Protein AF-A0A1H7W7A7-F1 (afdb_monomer_lite)

Radius of gyration: 23.24 Å; chains: 1; bounding box: 53×82×71 Å

Foldseek 3Di:
DDDDDDDDPDPPPPPPPPDFDFDDPLVAAKWAFDWPQCVVFGIWHDDRQFIDTRQWHRWGWGFPDDDDQKTKIATDPPGRHWGPDVVTQAFGMWIWGQDPLSFKIKIFTPSDPVCVVVVNGPTIGITGDPPRDPDDPPPPPPPDDDDDD

Sequence (149 aa):
MLTGMHPLIALALFSAAPTAPTAPAWLAGDWEPYSNAFIGLRMLTVGKDTLSWKGCANAHFDVVTSTGNIVVLRLAKDAMCTLSDAPPTRMDTVRLTLRENRCDLGVEIFASPAAMAKNAPSATGLYGRAKCPSGPVDQAAASFSTTPR

Structure (mmCIF, N/CA/C/O backbone):
data_AF-A0A1H7W7A7-F1
#
_entry.id   AF-A0A1H7W7A7-F1
#
loop_
_atom_site.group_PDB
_atom_site.id
_atom_site.type_symbol
_atom_site.label_atom_id
_atom_site.label_alt_id
_atom_site.label_comp_id
_atom_site.label_asym_id
_atom_site.label_entity_id
_atom_site.label_seq_id
_atom_site.pdbx_PDB_ins_code
_atom_site.Cartn_x
_atom_site.Cartn_y
_atom_site.Cartn_z
_atom_site.occupancy
_atom_site.B_iso_or_equiv
_atom_site.auth_seq_id
_atom_site.auth_comp_id
_atom_site.auth_asym_id
_atom_site.auth_atom_id
_atom_site.pdbx_PDB_model_num
ATOM 1 N N . MET A 1 1 ? 35.064 -42.672 49.184 1.00 43.25 1 MET A N 1
ATOM 2 C CA . MET A 1 1 ? 34.622 -42.167 47.868 1.00 43.25 1 MET A CA 1
ATOM 3 C C . MET A 1 1 ? 33.103 -42.087 47.909 1.00 43.25 1 MET A C 1
ATOM 5 O O . MET A 1 1 ? 32.466 -43.127 47.858 1.00 43.25 1 MET A O 1
ATOM 9 N N . LEU A 1 2 ? 32.535 -40.896 48.120 1.00 39.41 2 LEU A N 1
ATOM 10 C CA . LEU A 1 2 ? 31.093 -40.652 48.009 1.00 39.41 2 LEU A CA 1
ATOM 11 C C . LEU A 1 2 ? 30.889 -39.571 46.945 1.00 39.41 2 LEU A C 1
ATOM 13 O O . LEU A 1 2 ? 31.189 -38.401 47.161 1.00 39.41 2 LEU A O 1
ATOM 17 N N . THR A 1 3 ? 30.438 -40.001 45.777 1.00 50.03 3 THR A N 1
ATOM 18 C CA . THR A 1 3 ? 29.916 -39.179 44.687 1.00 50.03 3 THR A CA 1
ATOM 19 C C . THR A 1 3 ? 28.435 -38.913 44.962 1.00 50.03 3 THR A C 1
ATOM 21 O O . THR A 1 3 ? 27.686 -39.854 45.205 1.00 50.03 3 THR A O 1
ATOM 24 N N . GLY A 1 4 ? 27.994 -37.651 44.930 1.00 43.91 4 GLY A N 1
ATOM 25 C CA . GLY A 1 4 ? 26.603 -37.314 45.253 1.00 43.91 4 GLY A CA 1
ATOM 26 C C . GLY A 1 4 ? 26.155 -35.931 44.784 1.00 43.91 4 GLY A C 1
ATOM 27 O O . GLY A 1 4 ? 26.015 -35.030 45.594 1.00 43.91 4 GLY A O 1
ATOM 28 N N . MET A 1 5 ? 25.936 -35.817 43.470 1.00 49.31 5 MET A N 1
ATOM 29 C CA . MET A 1 5 ? 24.931 -34.985 42.778 1.00 49.31 5 MET A CA 1
ATOM 30 C C . MET A 1 5 ? 24.795 -33.495 43.151 1.00 49.31 5 MET A C 1
ATOM 32 O O . MET A 1 5 ? 24.030 -33.106 44.027 1.00 49.31 5 MET A O 1
ATOM 36 N N . HIS A 1 6 ? 25.424 -32.648 42.331 1.00 47.66 6 HIS A N 1
ATOM 37 C CA . HIS A 1 6 ? 25.046 -31.244 42.169 1.00 47.66 6 HIS A CA 1
ATOM 38 C C . HIS A 1 6 ? 23.727 -31.158 41.376 1.00 47.66 6 HIS A C 1
ATOM 40 O O . HIS A 1 6 ? 23.667 -31.709 40.272 1.00 47.66 6 HIS A O 1
ATOM 46 N N . PRO A 1 7 ? 22.681 -30.474 41.869 1.00 55.72 7 PRO A N 1
ATOM 47 C CA . PRO A 1 7 ? 21.489 -30.217 41.077 1.00 55.72 7 PRO A CA 1
ATOM 48 C C . PRO A 1 7 ? 21.806 -29.103 40.074 1.00 55.72 7 PRO A C 1
ATOM 50 O O . PRO A 1 7 ? 21.926 -27.932 40.432 1.00 55.72 7 PRO A O 1
ATOM 53 N N . LEU A 1 8 ? 21.972 -29.467 38.804 1.00 57.62 8 LEU A N 1
ATOM 54 C CA . LEU A 1 8 ? 22.010 -28.495 37.717 1.00 57.62 8 LEU A CA 1
ATOM 55 C C . LEU A 1 8 ? 20.598 -27.929 37.537 1.00 57.62 8 LEU A C 1
ATOM 57 O O . LEU A 1 8 ? 19.716 -28.581 36.983 1.00 57.62 8 LEU A O 1
ATOM 61 N N . ILE A 1 9 ? 20.387 -26.712 38.032 1.00 61.50 9 ILE A N 1
ATOM 62 C CA . ILE A 1 9 ? 19.206 -25.906 37.728 1.00 61.50 9 ILE A CA 1
ATOM 63 C C . ILE A 1 9 ? 19.312 -25.516 36.251 1.00 61.50 9 ILE A C 1
ATOM 65 O O . ILE A 1 9 ? 20.096 -24.647 35.874 1.00 61.50 9 ILE A O 1
ATOM 69 N N . ALA A 1 10 ? 18.543 -26.193 35.402 1.00 60.34 10 ALA A N 1
ATOM 70 C CA . ALA A 1 10 ? 18.377 -25.812 34.011 1.00 60.34 10 ALA A CA 1
ATOM 71 C C . ALA A 1 10 ? 17.543 -24.522 33.949 1.00 60.34 10 ALA A C 1
ATOM 73 O O . ALA A 1 10 ? 16.330 -24.544 34.160 1.00 60.34 10 ALA A O 1
ATOM 74 N N . LEU A 1 11 ? 18.192 -23.387 33.669 1.00 56.31 11 LEU A N 1
ATOM 75 C CA . LEU A 1 11 ? 17.499 -22.178 33.228 1.00 56.31 11 LEU A CA 1
ATOM 76 C C . LEU A 1 11 ? 16.851 -22.475 31.869 1.00 56.31 11 LEU A C 1
ATOM 78 O O . LEU A 1 11 ? 17.517 -22.469 30.834 1.00 56.31 11 LEU A O 1
ATOM 82 N N . ALA A 1 12 ? 15.544 -22.726 31.871 1.00 60.34 12 ALA A N 1
ATOM 83 C CA . ALA A 1 12 ? 14.734 -22.668 30.666 1.00 60.34 12 ALA A CA 1
ATOM 84 C C . ALA A 1 12 ? 14.670 -21.202 30.212 1.00 60.34 12 ALA A C 1
ATOM 86 O O . ALA A 1 12 ? 13.861 -20.412 30.698 1.00 60.34 12 ALA A O 1
ATOM 87 N N . LEU A 1 13 ? 15.570 -20.824 29.304 1.00 57.09 13 LEU A N 1
ATOM 88 C CA . LEU A 1 13 ? 15.451 -19.594 28.535 1.00 57.09 13 LEU A CA 1
ATOM 89 C C . LEU A 1 13 ? 14.188 -19.733 27.681 1.00 57.09 13 LEU A C 1
ATOM 91 O O . LEU A 1 13 ? 14.204 -20.380 26.636 1.00 57.09 13 LEU A O 1
ATOM 95 N N . PHE A 1 14 ? 13.080 -19.153 28.140 1.00 51.25 14 PHE A N 1
ATOM 96 C CA . PHE A 1 14 ? 11.929 -18.891 27.288 1.00 51.25 14 PHE A CA 1
ATOM 97 C C . PHE A 1 14 ? 12.379 -17.893 26.222 1.00 51.25 14 PHE A C 1
ATOM 99 O O . PHE A 1 14 ? 12.314 -16.678 26.405 1.00 51.25 14 PHE A O 1
ATOM 106 N N . SER A 1 15 ? 12.894 -18.420 25.114 1.00 47.41 15 SER A N 1
ATOM 107 C CA . SER A 1 15 ? 13.074 -17.686 23.874 1.00 47.41 15 SER A CA 1
ATOM 108 C C . SER A 1 15 ? 11.686 -17.276 23.395 1.00 47.41 15 SER A C 1
ATOM 110 O O . SER A 1 15 ? 11.034 -18.008 22.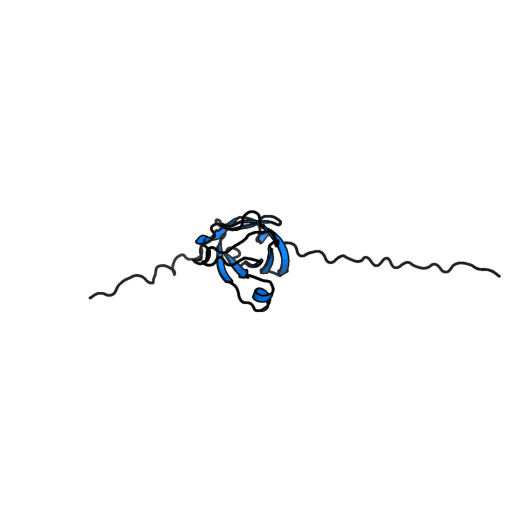653 1.00 47.41 15 SER A O 1
ATOM 112 N N . ALA A 1 16 ? 11.199 -16.127 23.868 1.00 52.8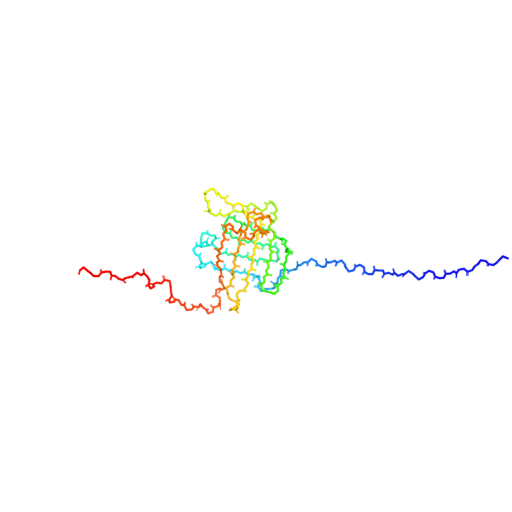1 16 ALA A N 1
ATOM 113 C CA . ALA A 1 16 ? 10.082 -15.441 23.248 1.00 52.81 16 ALA A CA 1
ATOM 114 C C . ALA A 1 16 ? 10.513 -15.149 21.807 1.00 52.81 16 ALA A C 1
ATOM 116 O O . ALA A 1 16 ? 11.291 -14.229 21.554 1.00 52.81 16 ALA A O 1
ATOM 117 N N . ALA A 1 17 ? 10.099 -16.016 20.881 1.00 54.56 17 ALA A N 1
ATOM 118 C CA . ALA A 1 17 ? 10.305 -15.794 19.464 1.00 54.56 17 ALA A CA 1
ATOM 119 C C . ALA A 1 17 ? 9.753 -14.398 19.138 1.00 54.56 17 ALA A C 1
ATOM 121 O O . ALA A 1 17 ? 8.647 -14.083 19.587 1.00 54.56 17 ALA A O 1
ATOM 122 N N . PRO A 1 18 ? 10.504 -13.545 18.420 1.00 58.47 18 PRO A N 1
ATOM 123 C CA . PRO A 1 18 ? 10.013 -12.227 18.057 1.00 58.47 18 PRO A CA 1
ATOM 124 C C . PRO A 1 18 ? 8.713 -12.402 17.273 1.00 58.47 18 PRO A C 1
ATOM 126 O O . PRO A 1 18 ? 8.700 -12.982 16.187 1.00 58.47 18 PRO A O 1
ATOM 129 N N . THR A 1 19 ? 7.603 -11.960 17.863 1.00 63.12 19 THR A N 1
ATOM 130 C CA . THR A 1 19 ? 6.285 -12.023 17.241 1.00 63.12 19 THR A CA 1
ATOM 131 C C . THR A 1 19 ? 6.340 -11.189 15.969 1.00 63.12 19 THR A C 1
ATOM 133 O O . THR A 1 19 ? 6.658 -9.999 16.026 1.00 63.12 19 THR A O 1
ATOM 136 N N . ALA A 1 20 ? 6.077 -11.809 14.817 1.00 72.44 20 ALA A N 1
ATOM 137 C CA . ALA A 1 20 ? 6.053 -11.091 13.550 1.00 72.44 20 ALA A CA 1
ATOM 138 C C . ALA A 1 20 ? 5.065 -9.909 13.640 1.00 72.44 20 ALA A C 1
ATOM 140 O O . ALA A 1 20 ? 3.985 -10.061 14.230 1.00 72.44 20 ALA A O 1
ATOM 141 N N . PRO A 1 21 ? 5.406 -8.732 13.082 1.00 83.44 21 PRO A N 1
ATOM 142 C CA . PRO A 1 21 ? 4.487 -7.604 13.049 1.00 83.44 21 PRO A CA 1
ATOM 143 C C . PRO A 1 21 ? 3.160 -8.034 12.419 1.00 83.44 21 PRO A C 1
ATOM 145 O O . PRO A 1 21 ? 3.137 -8.744 11.419 1.00 83.44 21 PRO A O 1
ATOM 148 N N . THR A 1 22 ? 2.044 -7.622 13.011 1.00 87.69 22 THR A N 1
ATOM 149 C CA . THR A 1 22 ? 0.707 -7.913 12.477 1.00 87.69 22 THR A CA 1
ATOM 150 C C . THR A 1 22 ? 0.096 -6.640 11.905 1.00 87.69 22 THR A C 1
ATOM 152 O O . THR A 1 22 ? 0.322 -5.539 12.422 1.00 87.69 22 THR A O 1
ATOM 155 N N . ALA A 1 23 ? -0.679 -6.782 10.829 1.00 89.88 23 ALA A N 1
ATOM 156 C CA . ALA A 1 23 ? -1.400 -5.665 10.241 1.00 89.88 23 ALA A CA 1
ATOM 157 C C . ALA A 1 23 ? -2.445 -5.158 11.252 1.00 89.88 23 ALA A C 1
ATOM 159 O O . ALA A 1 23 ? -3.188 -5.957 11.829 1.00 89.88 23 ALA A O 1
ATOM 160 N N . PRO A 1 24 ? -2.511 -3.846 11.512 1.00 92.31 24 PRO A N 1
ATOM 161 C CA . PRO A 1 24 ? -3.461 -3.300 12.462 1.00 92.31 24 PRO A CA 1
ATOM 162 C C . PRO A 1 24 ? -4.883 -3.374 11.899 1.00 92.31 24 PRO A C 1
ATOM 164 O O . PRO A 1 24 ? -5.109 -3.193 10.704 1.00 92.31 24 PRO A O 1
ATOM 167 N N . ALA A 1 25 ? -5.867 -3.563 12.781 1.00 91.88 25 ALA A N 1
ATOM 168 C CA . ALA A 1 25 ? -7.268 -3.740 12.390 1.00 91.88 25 ALA A CA 1
ATOM 169 C C . ALA A 1 25 ? -7.842 -2.564 11.579 1.00 91.88 25 ALA A C 1
ATOM 171 O O . ALA A 1 25 ? -8.751 -2.754 10.776 1.00 91.88 25 ALA A O 1
ATOM 172 N N . TRP A 1 26 ? -7.301 -1.351 11.757 1.00 92.62 26 TRP A N 1
ATOM 173 C CA . TRP A 1 26 ? -7.744 -0.176 11.006 1.00 92.62 26 TRP A CA 1
ATOM 174 C C . TRP A 1 26 ? -7.445 -0.267 9.511 1.00 92.62 26 TRP A C 1
ATOM 176 O O . TRP A 1 26 ? -8.061 0.473 8.749 1.00 92.62 26 TRP A O 1
ATOM 186 N N . LEU A 1 27 ? -6.517 -1.127 9.083 1.00 94.44 27 LEU A N 1
ATOM 187 C CA . LEU A 1 27 ? -6.139 -1.249 7.680 1.00 94.44 27 LEU A CA 1
ATOM 188 C C . LEU A 1 27 ? -7.137 -2.093 6.875 1.00 94.44 27 LEU A C 1
ATOM 190 O O . LEU A 1 27 ? -7.319 -1.849 5.685 1.00 94.44 27 LEU A O 1
ATOM 194 N N . ALA A 1 28 ? -7.801 -3.053 7.519 1.00 94.00 28 ALA A N 1
ATOM 195 C CA . ALA A 1 28 ? -8.684 -3.993 6.844 1.00 94.00 28 ALA A CA 1
ATOM 196 C C . ALA A 1 28 ? -9.918 -3.313 6.221 1.00 94.00 28 ALA A C 1
ATOM 198 O O . ALA A 1 28 ? -10.487 -2.362 6.782 1.00 94.00 28 ALA A O 1
ATOM 199 N N . GLY A 1 29 ? -10.355 -3.871 5.091 1.00 93.75 29 GLY A N 1
ATOM 200 C CA . GLY A 1 29 ? -11.543 -3.466 4.347 1.00 93.75 29 GLY A CA 1
ATOM 201 C C . GLY A 1 29 ? -11.238 -2.740 3.040 1.00 93.75 29 GLY A C 1
ATOM 202 O O . GLY A 1 29 ? -10.118 -2.783 2.525 1.00 93.75 29 GLY A O 1
ATOM 203 N N . ASP A 1 30 ? -12.274 -2.091 2.518 1.00 95.06 30 ASP A N 1
ATOM 204 C CA . ASP A 1 30 ? -12.244 -1.384 1.243 1.00 95.06 30 ASP A CA 1
ATOM 205 C C . ASP A 1 30 ? -11.898 0.096 1.417 1.00 95.06 30 ASP A C 1
ATOM 207 O O . ASP A 1 30 ? -12.381 0.780 2.329 1.00 95.06 30 ASP A O 1
ATOM 211 N N . TRP A 1 31 ? -11.079 0.579 0.492 1.00 94.81 31 TRP A N 1
ATOM 212 C CA . TRP A 1 31 ? -10.596 1.944 0.403 1.00 94.81 31 TRP A CA 1
ATOM 213 C C . TRP A 1 31 ? -10.810 2.455 -1.025 1.00 94.81 31 TRP A C 1
ATOM 215 O O . TRP A 1 31 ? -10.359 1.845 -1.998 1.00 94.81 31 TRP A O 1
ATOM 225 N N . GLU A 1 32 ? -11.497 3.584 -1.166 1.00 94.06 32 GLU A N 1
ATOM 226 C CA . GLU A 1 32 ? -11.859 4.182 -2.451 1.00 94.06 32 GLU A CA 1
ATOM 227 C C . GLU A 1 32 ? -10.824 5.227 -2.888 1.00 94.06 32 GLU A C 1
ATOM 229 O O . GLU A 1 32 ? -10.465 6.098 -2.093 1.00 94.06 32 GLU A O 1
ATOM 234 N N . PRO A 1 33 ? -10.316 5.181 -4.131 1.00 92.38 33 PRO A N 1
ATOM 235 C CA . PRO A 1 33 ? -9.341 6.158 -4.591 1.00 92.38 33 PRO A CA 1
ATOM 236 C C . PRO A 1 33 ? -10.025 7.497 -4.871 1.00 92.38 33 PRO A C 1
ATOM 238 O O . PRO A 1 33 ? -11.002 7.556 -5.615 1.00 92.38 33 PRO A O 1
ATOM 241 N N . TYR A 1 34 ? -9.455 8.588 -4.366 1.00 86.62 34 TYR A N 1
ATOM 242 C CA . TYR A 1 34 ? -9.897 9.947 -4.720 1.00 86.62 34 TYR A CA 1
ATOM 243 C C . TYR A 1 34 ? -8.741 10.872 -5.133 1.00 86.62 34 TYR A C 1
ATOM 245 O O . TYR A 1 34 ? -8.943 12.050 -5.412 1.00 86.62 34 TYR A O 1
ATOM 253 N N . SER A 1 35 ? -7.519 10.338 -5.218 1.00 83.12 35 SER A N 1
ATOM 254 C CA . SER A 1 35 ? -6.368 11.038 -5.799 1.00 83.12 35 SER A CA 1
ATOM 255 C C . SER A 1 35 ? -6.108 10.587 -7.237 1.00 83.12 35 SER A C 1
ATOM 257 O O . SER A 1 35 ? -6.174 9.393 -7.537 1.00 83.12 35 SER A O 1
ATOM 259 N N . ASN A 1 36 ? -5.730 11.522 -8.115 1.00 80.31 36 ASN A N 1
ATOM 260 C CA . ASN A 1 36 ? -5.486 11.245 -9.538 1.00 80.31 36 ASN A CA 1
ATOM 261 C C . ASN A 1 36 ? -4.485 10.105 -9.786 1.00 80.31 36 ASN A C 1
ATOM 263 O O . ASN A 1 36 ? -4.666 9.335 -10.725 1.00 80.31 36 ASN A O 1
ATOM 267 N N . ALA A 1 37 ? -3.475 9.955 -8.922 1.00 81.06 37 ALA A N 1
ATOM 268 C CA . ALA A 1 37 ? -2.468 8.901 -9.038 1.00 81.06 37 ALA A CA 1
ATOM 269 C C . ALA A 1 37 ? -3.060 7.482 -8.956 1.00 81.06 37 ALA A C 1
ATOM 271 O O . ALA A 1 37 ? -2.519 6.561 -9.565 1.00 81.06 37 ALA A O 1
ATOM 272 N N . PHE A 1 38 ? -4.171 7.297 -8.232 1.00 87.00 38 PHE A N 1
ATOM 273 C CA . PHE A 1 38 ? -4.735 5.975 -7.939 1.00 87.00 38 PHE A CA 1
ATOM 274 C C . PHE A 1 38 ? -6.152 5.744 -8.461 1.00 87.00 38 PHE A C 1
ATOM 276 O O . PHE A 1 38 ? -6.627 4.614 -8.397 1.00 87.00 38 PHE A O 1
ATOM 283 N N . ILE A 1 39 ? -6.803 6.735 -9.085 1.00 83.12 39 ILE A N 1
ATOM 284 C CA . ILE A 1 39 ? -8.086 6.514 -9.786 1.00 83.12 39 ILE A CA 1
ATOM 285 C C . ILE A 1 39 ? -7.966 5.352 -10.790 1.00 83.12 39 ILE A C 1
ATOM 287 O O . ILE A 1 39 ? -8.864 4.513 -10.894 1.00 83.12 39 ILE A O 1
ATOM 291 N N . GLY A 1 40 ? -6.827 5.259 -11.488 1.00 83.94 40 GLY A N 1
ATOM 292 C CA . GLY A 1 40 ? -6.532 4.173 -12.424 1.00 83.94 40 GLY A CA 1
ATOM 293 C C . GLY A 1 40 ? -6.404 2.793 -11.767 1.00 83.94 40 GLY A C 1
ATOM 294 O O . GLY A 1 40 ? -6.779 1.803 -12.396 1.00 83.94 40 GLY A O 1
ATOM 295 N N . LEU A 1 41 ? -5.953 2.730 -10.508 1.00 86.12 41 LEU A N 1
ATOM 296 C CA . LEU A 1 41 ? -5.810 1.489 -9.738 1.00 86.12 41 LEU A CA 1
ATOM 297 C C . LEU A 1 41 ? -7.139 0.988 -9.158 1.00 86.12 41 LEU A C 1
ATOM 299 O O . LEU A 1 41 ? -7.213 -0.167 -8.756 1.00 86.12 41 LEU A O 1
ATOM 303 N N . ARG A 1 42 ? -8.215 1.787 -9.205 1.00 91.44 42 ARG A N 1
ATOM 304 C CA . ARG A 1 42 ? -9.529 1.436 -8.631 1.00 91.44 42 ARG A CA 1
ATOM 305 C C . ARG A 1 42 ? -9.427 1.150 -7.127 1.00 91.44 42 ARG A C 1
ATOM 307 O O . ARG A 1 42 ? -8.454 1.525 -6.495 1.00 91.44 42 ARG A O 1
ATOM 314 N N . MET A 1 43 ? -10.486 0.587 -6.552 1.00 94.50 43 MET A N 1
ATOM 315 C CA . MET A 1 43 ? -10.595 0.292 -5.124 1.00 94.50 43 MET A CA 1
ATOM 316 C C . MET A 1 43 ? -9.429 -0.571 -4.629 1.00 94.50 43 MET A C 1
ATOM 318 O O . MET A 1 43 ? -9.059 -1.546 -5.286 1.00 94.50 43 MET A O 1
ATOM 322 N N . LEU A 1 44 ? -8.891 -0.208 -3.465 1.00 95.50 44 LEU A N 1
ATOM 323 C CA . LEU A 1 44 ? -7.959 -1.024 -2.700 1.00 95.50 44 LEU A CA 1
ATOM 324 C C . LEU A 1 44 ? -8.757 -1.820 -1.663 1.00 95.50 44 LEU A C 1
ATOM 326 O O . LEU A 1 44 ? -9.386 -1.232 -0.789 1.00 95.50 44 LEU A O 1
ATOM 330 N N . THR A 1 45 ? -8.679 -3.144 -1.720 1.00 96.62 45 THR A N 1
ATOM 331 C CA . THR A 1 45 ? -9.248 -4.043 -0.708 1.00 96.62 45 THR A CA 1
ATOM 332 C C . THR A 1 45 ? -8.116 -4.703 0.061 1.00 96.62 45 THR A C 1
ATOM 334 O O . THR A 1 45 ? -7.245 -5.327 -0.547 1.00 96.62 45 THR A O 1
ATOM 337 N N . VAL A 1 46 ? -8.125 -4.594 1.391 1.00 96.31 46 VAL A N 1
ATOM 338 C CA . VAL A 1 46 ? -7.131 -5.233 2.265 1.00 96.31 46 VAL A CA 1
ATOM 339 C C . VAL A 1 46 ? -7.799 -6.282 3.149 1.00 96.31 46 VAL A C 1
ATOM 341 O O . VAL A 1 46 ? -8.656 -5.969 3.978 1.00 96.31 46 VAL A O 1
ATOM 344 N N . GLY A 1 47 ? -7.391 -7.535 2.960 1.00 94.06 47 GLY A N 1
ATOM 345 C CA . GLY A 1 47 ? -7.743 -8.675 3.796 1.00 94.06 47 GLY A CA 1
ATOM 346 C C . GLY A 1 47 ? -6.791 -8.848 4.982 1.00 94.06 47 GLY A C 1
ATOM 347 O O . GLY A 1 47 ? -6.105 -7.921 5.407 1.00 94.06 47 GLY A O 1
ATOM 348 N N . LYS A 1 48 ? -6.747 -10.065 5.534 1.00 91.31 48 LYS A N 1
ATOM 349 C CA . LYS A 1 48 ? -5.873 -10.403 6.670 1.00 91.31 48 LYS A CA 1
ATOM 350 C C . LYS A 1 48 ? -4.384 -10.342 6.298 1.00 91.31 48 LYS A C 1
ATOM 352 O O . LYS A 1 48 ? -3.579 -9.844 7.077 1.00 91.31 48 LYS A O 1
ATOM 357 N N . ASP A 1 49 ? -4.050 -10.870 5.129 1.00 93.25 49 ASP A N 1
ATOM 358 C CA . ASP A 1 49 ? -2.692 -11.077 4.612 1.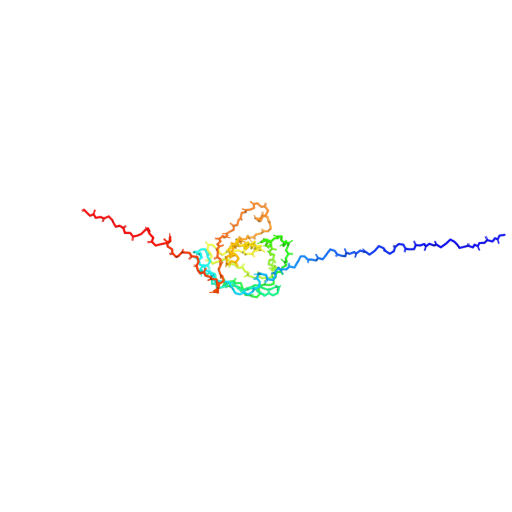00 93.25 49 ASP A CA 1
ATOM 359 C C . ASP A 1 49 ? -2.616 -10.882 3.087 1.00 93.25 49 ASP A C 1
ATOM 361 O O . ASP A 1 49 ? -1.616 -11.210 2.455 1.00 93.25 49 ASP A O 1
ATOM 365 N N . THR A 1 50 ? -3.693 -10.381 2.487 1.00 96.31 50 THR A N 1
ATOM 366 C CA . THR A 1 50 ? -3.846 -10.199 1.043 1.00 96.31 50 THR A CA 1
ATOM 367 C C . THR A 1 50 ? -4.329 -8.794 0.734 1.00 96.31 50 THR A C 1
ATOM 369 O O . THR A 1 50 ? -5.114 -8.215 1.489 1.00 96.31 50 THR A O 1
ATOM 372 N N . LEU A 1 51 ? -3.883 -8.237 -0.387 1.00 95.88 51 LEU A N 1
ATOM 373 C CA . LEU A 1 51 ? -4.404 -6.982 -0.913 1.00 95.88 51 LEU A CA 1
ATOM 374 C C . LEU A 1 51 ? -4.792 -7.117 -2.381 1.00 95.88 51 LEU A C 1
ATOM 376 O O . LEU A 1 51 ? -4.207 -7.908 -3.122 1.00 95.88 51 LEU A O 1
ATOM 380 N N . SER A 1 52 ? -5.776 -6.327 -2.796 1.00 95.19 52 SER A N 1
ATOM 381 C CA . SER A 1 52 ? -6.229 -6.271 -4.182 1.00 95.19 52 SER A CA 1
ATOM 382 C C . SER A 1 52 ? -6.468 -4.840 -4.649 1.00 95.19 52 SER A C 1
ATOM 384 O O . SER A 1 52 ? -7.066 -4.046 -3.929 1.00 95.19 52 SER A O 1
ATOM 386 N N . TRP A 1 53 ? -6.055 -4.547 -5.880 1.00 92.31 53 TRP A N 1
ATOM 387 C CA . TRP A 1 53 ? -6.465 -3.400 -6.695 1.00 92.31 53 TRP A CA 1
ATOM 388 C C . TRP A 1 53 ? -6.340 -3.760 -8.185 1.00 92.31 53 TRP A C 1
ATOM 390 O O . TRP A 1 53 ? -5.882 -4.843 -8.559 1.00 92.31 53 TRP A O 1
ATOM 400 N N . LYS A 1 54 ? -6.720 -2.866 -9.096 1.00 89.56 54 LYS A N 1
ATOM 401 C CA . LYS A 1 54 ? -6.543 -3.103 -10.535 1.00 89.56 54 LYS A CA 1
ATOM 402 C C . LYS A 1 54 ? -5.053 -3.243 -10.873 1.00 89.56 54 LYS A C 1
ATOM 404 O O . LYS A 1 54 ? -4.272 -2.332 -10.625 1.00 89.56 54 LYS A O 1
ATOM 409 N N . GLY A 1 55 ? -4.678 -4.374 -11.473 1.00 85.56 55 GLY A N 1
ATOM 410 C CA . GLY A 1 55 ? -3.278 -4.707 -11.775 1.00 85.56 55 GLY A CA 1
ATOM 411 C C . GLY A 1 55 ? -2.546 -5.449 -10.650 1.00 85.56 55 GLY A C 1
ATOM 412 O O . GLY A 1 55 ? -1.344 -5.659 -10.754 1.00 85.56 55 GLY A O 1
ATOM 413 N N . CYS A 1 56 ? -3.245 -5.844 -9.579 1.00 91.56 56 CYS A N 1
ATOM 414 C CA . CYS A 1 56 ? -2.703 -6.634 -8.472 1.00 91.56 56 CYS A CA 1
ATOM 415 C C . CYS A 1 56 ? -3.859 -7.344 -7.756 1.00 91.56 56 CYS A C 1
ATOM 417 O O . CYS A 1 56 ? -4.567 -6.729 -6.966 1.00 91.56 56 CYS A O 1
ATOM 419 N N . ALA A 1 57 ? -4.101 -8.615 -8.063 1.00 92.62 57 ALA A N 1
ATOM 420 C CA . ALA A 1 57 ? -5.215 -9.365 -7.485 1.00 92.62 57 ALA A CA 1
ATOM 421 C C . ALA A 1 57 ? -4.712 -10.358 -6.437 1.00 92.62 57 ALA A C 1
ATOM 423 O O . ALA A 1 57 ? -3.813 -11.143 -6.732 1.00 92.62 57 ALA A O 1
ATOM 424 N N . ASN A 1 58 ? -5.323 -10.346 -5.248 1.00 94.06 58 ASN A N 1
ATOM 425 C CA . ASN A 1 58 ? -5.049 -11.274 -4.144 1.00 94.06 58 ASN A CA 1
ATOM 426 C C . ASN A 1 58 ? -3.554 -11.416 -3.823 1.00 94.06 58 ASN A C 1
ATOM 428 O O . ASN A 1 58 ? -3.056 -12.511 -3.572 1.00 94.06 58 ASN A O 1
ATOM 432 N N . ALA A 1 59 ? -2.827 -10.303 -3.852 1.00 96.19 59 ALA A N 1
ATOM 433 C CA . ALA A 1 59 ? -1.406 -10.305 -3.571 1.00 96.19 59 ALA A CA 1
ATOM 434 C C . ALA A 1 59 ? -1.176 -10.523 -2.081 1.00 96.19 59 ALA A C 1
ATOM 436 O O . ALA A 1 59 ? -1.543 -9.674 -1.264 1.00 96.19 59 ALA A O 1
ATOM 437 N N . HIS A 1 60 ? -0.557 -11.651 -1.742 1.00 96.88 60 HIS A N 1
ATOM 438 C CA . HIS A 1 60 ? -0.092 -11.894 -0.386 1.00 96.88 60 HIS A CA 1
ATOM 439 C C . HIS A 1 60 ? 0.951 -10.852 0.013 1.00 96.88 60 HIS A C 1
ATOM 441 O O . HIS A 1 60 ? 1.757 -10.406 -0.814 1.00 96.88 60 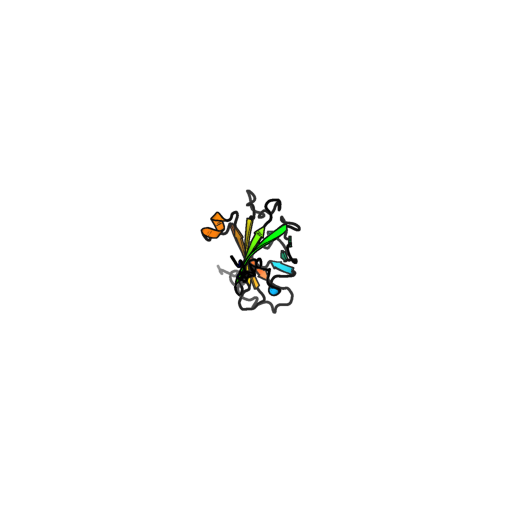HIS A O 1
ATOM 447 N N . PHE A 1 61 ? 0.940 -10.469 1.284 1.00 96.31 61 PHE A N 1
ATOM 448 C CA . PHE A 1 61 ? 1.924 -9.557 1.835 1.00 96.31 61 PHE A CA 1
ATOM 449 C C . PHE A 1 61 ? 2.438 -10.006 3.200 1.00 96.31 61 PHE A C 1
ATOM 451 O O . PHE A 1 61 ? 1.712 -10.586 4.004 1.00 96.31 61 PHE A O 1
ATOM 458 N N . ASP A 1 62 ? 3.675 -9.616 3.487 1.00 95.75 62 ASP A N 1
ATOM 459 C CA . ASP A 1 62 ? 4.253 -9.640 4.824 1.00 95.75 62 ASP A CA 1
ATOM 460 C C . ASP A 1 62 ? 4.245 -8.232 5.419 1.00 95.75 62 ASP A C 1
ATOM 462 O O . ASP A 1 62 ? 4.516 -7.240 4.733 1.00 95.75 62 ASP A O 1
ATOM 466 N N . VAL A 1 63 ? 3.992 -8.127 6.723 1.00 95.88 63 VAL A N 1
ATOM 467 C CA . VAL A 1 63 ? 4.112 -6.855 7.441 1.00 95.88 63 VAL A CA 1
ATOM 468 C C . VAL A 1 63 ? 5.555 -6.683 7.897 1.00 95.88 63 VAL A C 1
ATOM 470 O O . VAL A 1 63 ? 6.032 -7.364 8.801 1.00 95.88 63 VAL A O 1
ATOM 473 N N . VAL A 1 64 ? 6.256 -5.737 7.279 1.00 95.19 64 VAL A N 1
ATOM 474 C CA . VAL A 1 64 ? 7.650 -5.408 7.613 1.00 95.19 64 VAL A CA 1
ATOM 475 C C . VAL A 1 64 ? 7.707 -4.532 8.860 1.00 95.19 64 VAL A C 1
ATOM 477 O O . VAL A 1 64 ? 8.615 -4.646 9.680 1.00 95.19 64 VAL A O 1
ATOM 480 N N . THR A 1 65 ? 6.755 -3.612 9.004 1.00 94.06 65 THR A N 1
ATOM 481 C CA . THR A 1 65 ? 6.681 -2.686 10.139 1.00 94.06 65 THR A CA 1
ATOM 482 C C . THR A 1 65 ? 5.238 -2.261 10.362 1.00 94.06 65 THR A C 1
ATOM 484 O O . THR A 1 65 ? 4.491 -2.065 9.406 1.00 94.06 65 THR A O 1
ATOM 487 N N . SER A 1 66 ? 4.858 -2.097 11.625 1.00 94.56 66 SER A N 1
ATOM 488 C CA . SER A 1 66 ? 3.556 -1.580 12.040 1.00 94.56 66 SER A CA 1
ATOM 489 C C . SER A 1 66 ? 3.766 -0.714 13.279 1.00 94.56 66 SER A C 1
ATOM 491 O O . SER A 1 66 ? 4.017 -1.231 14.366 1.00 94.56 66 SER A O 1
ATOM 493 N N . THR A 1 67 ? 3.738 0.607 13.096 1.00 92.81 67 THR A N 1
ATOM 494 C CA . THR A 1 67 ? 4.053 1.582 14.147 1.00 92.81 67 THR A CA 1
ATOM 495 C C . THR A 1 67 ? 3.060 2.734 14.095 1.00 92.81 67 THR A C 1
ATOM 497 O O . THR A 1 67 ? 3.045 3.521 13.148 1.00 92.81 67 THR A O 1
ATOM 500 N N . GLY A 1 68 ? 2.236 2.857 15.137 1.00 91.19 68 GLY A N 1
ATOM 501 C CA . GLY A 1 68 ? 1.216 3.900 15.236 1.00 91.19 68 GLY A CA 1
ATOM 502 C C . GLY A 1 68 ? 0.243 3.862 14.055 1.00 91.19 68 GLY A C 1
ATOM 503 O O . GLY A 1 68 ? -0.533 2.918 13.904 1.00 91.19 68 GLY A O 1
ATOM 504 N N . ASN A 1 69 ? 0.299 4.899 13.219 1.00 95.31 69 ASN A N 1
ATOM 505 C CA . ASN A 1 69 ? -0.545 5.046 12.033 1.00 95.31 69 ASN A CA 1
ATOM 506 C C . ASN A 1 69 ? 0.142 4.600 10.733 1.00 95.31 69 ASN A C 1
ATOM 508 O O . ASN A 1 69 ? -0.440 4.763 9.664 1.00 95.31 69 ASN A O 1
ATOM 512 N N . ILE A 1 70 ? 1.366 4.072 10.804 1.00 96.62 70 ILE A N 1
ATOM 513 C CA . ILE A 1 70 ? 2.154 3.664 9.639 1.00 96.62 70 ILE A CA 1
ATOM 514 C C . ILE A 1 70 ? 2.276 2.144 9.609 1.00 96.62 70 ILE A C 1
ATOM 516 O O . ILE A 1 70 ? 2.645 1.515 10.601 1.00 96.62 70 ILE A O 1
ATOM 520 N N . VAL A 1 71 ? 2.022 1.562 8.442 1.00 97.31 71 VAL A N 1
ATOM 521 C CA . VAL A 1 71 ? 2.251 0.150 8.140 1.00 97.31 71 VAL A CA 1
ATOM 522 C C . VAL A 1 71 ? 3.073 0.050 6.869 1.00 97.31 71 VAL A C 1
ATOM 524 O O . VAL A 1 71 ? 2.826 0.759 5.896 1.00 97.31 71 VAL A O 1
ATOM 527 N N . VAL A 1 72 ? 4.055 -0.841 6.870 1.00 97.62 72 VAL A N 1
ATOM 528 C CA . VAL A 1 72 ? 4.842 -1.178 5.690 1.00 97.62 72 VAL A CA 1
ATOM 529 C C . VAL A 1 72 ? 4.592 -2.631 5.333 1.00 97.62 72 VAL A C 1
ATOM 531 O O . VAL A 1 72 ? 4.876 -3.527 6.128 1.00 97.62 72 VAL A O 1
ATOM 534 N N . LEU A 1 73 ? 4.099 -2.846 4.118 1.00 97.38 73 LEU A N 1
ATOM 535 C CA . LEU A 1 73 ? 3.838 -4.157 3.544 1.00 97.38 73 LEU A CA 1
ATOM 536 C C . LEU A 1 73 ? 4.896 -4.489 2.494 1.00 97.38 73 LEU A C 1
ATOM 538 O O . LEU A 1 73 ? 5.222 -3.646 1.656 1.00 97.38 73 LEU A O 1
ATOM 542 N N . ARG A 1 74 ? 5.392 -5.724 2.503 1.00 96.88 74 ARG A N 1
ATOM 543 C CA . ARG A 1 74 ? 6.150 -6.318 1.397 1.00 96.88 74 ARG A CA 1
ATOM 544 C C . ARG A 1 74 ? 5.215 -7.235 0.629 1.00 96.88 74 ARG A C 1
ATOM 546 O O . ARG A 1 74 ? 4.654 -8.141 1.229 1.00 96.88 74 ARG A O 1
ATOM 553 N N . LEU A 1 75 ? 5.075 -7.027 -0.674 1.00 96.38 75 LEU A N 1
ATOM 554 C CA . LEU A 1 75 ? 4.298 -7.931 -1.517 1.00 96.38 75 LEU A CA 1
ATOM 555 C C . LEU A 1 75 ? 5.108 -9.193 -1.804 1.00 96.38 75 LEU A C 1
ATOM 557 O O . LEU A 1 75 ? 6.328 -9.124 -1.998 1.00 96.38 75 LEU A O 1
ATOM 561 N N . ALA A 1 76 ? 4.429 -10.335 -1.844 1.00 93.94 76 ALA A N 1
ATOM 562 C CA . ALA A 1 76 ? 5.038 -11.597 -2.222 1.00 93.94 76 ALA A CA 1
ATOM 563 C C . ALA A 1 76 ? 5.694 -11.474 -3.610 1.00 93.94 76 ALA A C 1
ATOM 565 O O . ALA A 1 76 ? 5.223 -10.751 -4.489 1.00 93.94 76 ALA A O 1
ATOM 566 N N . LYS A 1 77 ? 6.842 -12.128 -3.811 1.00 86.69 77 LYS A N 1
ATOM 567 C CA . LYS A 1 77 ? 7.649 -11.927 -5.032 1.00 86.69 77 LYS A CA 1
ATOM 568 C C . LYS A 1 77 ? 6.939 -12.395 -6.302 1.00 86.69 77 LYS A C 1
ATOM 570 O O . LYS A 1 77 ? 7.202 -11.850 -7.370 1.00 86.69 77 LYS A O 1
ATOM 575 N N . ASP A 1 78 ? 6.081 -13.393 -6.159 1.00 87.06 78 ASP A N 1
ATOM 576 C CA . ASP A 1 78 ? 5.217 -13.976 -7.180 1.00 87.06 78 ASP A CA 1
ATOM 577 C C . ASP A 1 78 ? 3.934 -13.165 -7.417 1.00 87.06 78 ASP A C 1
ATOM 579 O O . ASP A 1 78 ? 3.275 -13.358 -8.440 1.00 87.06 78 ASP A O 1
ATOM 583 N N . ALA A 1 79 ? 3.610 -12.205 -6.544 1.00 83.75 79 ALA A N 1
ATOM 584 C CA . ALA A 1 79 ? 2.561 -11.237 -6.813 1.00 83.75 79 ALA A CA 1
ATOM 585 C C . ALA A 1 79 ? 2.991 -10.350 -7.996 1.00 83.75 79 ALA A C 1
ATOM 587 O O . ALA A 1 79 ? 3.876 -9.497 -7.889 1.00 83.75 79 ALA A O 1
ATOM 588 N N . MET A 1 80 ? 2.366 -10.564 -9.155 1.00 86.00 80 MET A N 1
ATOM 589 C CA . MET A 1 80 ? 2.628 -9.841 -10.408 1.00 86.00 80 MET A CA 1
ATOM 590 C C . MET A 1 80 ? 1.995 -8.437 -10.397 1.00 86.00 80 MET A C 1
ATOM 592 O O . MET A 1 80 ? 1.254 -8.066 -11.302 1.00 86.00 80 MET A O 1
ATOM 596 N N . CYS A 1 81 ? 2.240 -7.669 -9.338 1.00 92.81 81 CYS A N 1
ATOM 597 C CA . CYS A 1 81 ? 1.617 -6.370 -9.121 1.00 92.81 81 CYS A CA 1
ATOM 598 C C . CYS A 1 81 ? 2.381 -5.259 -9.838 1.00 92.81 81 CYS A C 1
ATOM 600 O O . CYS A 1 81 ? 3.582 -5.077 -9.615 1.00 92.81 81 CYS A O 1
ATOM 602 N N . THR A 1 82 ? 1.685 -4.490 -10.677 1.00 92.19 82 THR A N 1
ATOM 603 C CA . THR A 1 82 ? 2.276 -3.375 -11.428 1.00 92.19 82 THR A CA 1
ATOM 604 C C . THR A 1 82 ? 1.406 -2.127 -11.388 1.00 92.19 82 THR A C 1
ATOM 606 O O . THR A 1 82 ? 0.177 -2.201 -11.328 1.00 92.19 82 THR A O 1
ATOM 609 N N . LEU A 1 83 ? 2.045 -0.961 -11.463 1.00 89.75 83 LEU A N 1
ATOM 610 C CA . LEU A 1 83 ? 1.367 0.306 -11.716 1.00 89.75 83 LEU 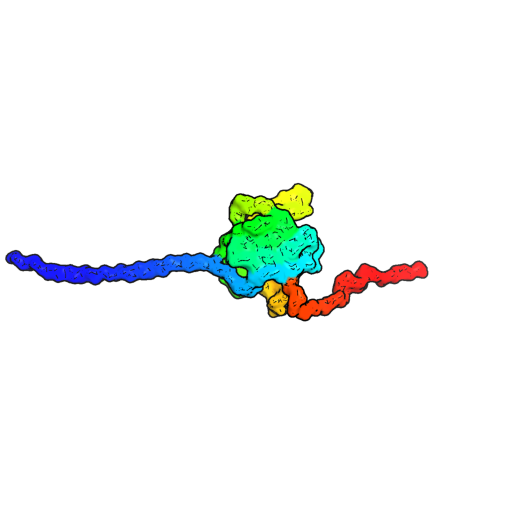A CA 1
ATOM 611 C C . LEU A 1 83 ? 0.824 0.327 -13.155 1.00 89.75 83 LEU A C 1
ATOM 613 O O . LEU A 1 83 ? 1.224 -0.463 -14.009 1.00 89.75 83 LEU A O 1
ATOM 617 N N . SER A 1 84 ? -0.156 1.198 -13.402 1.00 85.31 84 SER A N 1
ATOM 618 C CA . SER A 1 84 ? -0.783 1.369 -14.725 1.00 85.31 84 SER A CA 1
ATOM 619 C C . SER A 1 84 ? -0.030 2.372 -15.617 1.00 85.31 84 SER A C 1
ATOM 621 O O . SER A 1 84 ? -0.636 2.997 -16.485 1.00 85.31 84 SER A O 1
ATOM 623 N N . ASP A 1 85 ? 1.263 2.574 -15.367 1.00 85.44 85 ASP A N 1
ATOM 624 C CA . ASP A 1 85 ? 2.171 3.421 -16.140 1.00 85.44 85 ASP A CA 1
ATOM 625 C C . ASP A 1 85 ? 2.804 2.667 -17.327 1.00 85.44 85 ASP A C 1
ATOM 627 O O . ASP A 1 85 ? 2.609 1.465 -17.514 1.00 85.44 85 ASP A O 1
ATOM 631 N N . ALA A 1 86 ? 3.524 3.403 -18.180 1.00 85.19 86 ALA A N 1
ATOM 632 C CA . ALA A 1 86 ? 4.192 2.870 -19.363 1.00 85.19 86 ALA A CA 1
ATOM 633 C C . ALA A 1 86 ? 5.669 3.325 -19.394 1.00 85.19 86 ALA A C 1
ATOM 635 O O . ALA A 1 86 ? 5.915 4.522 -19.560 1.00 85.19 86 ALA A O 1
ATOM 636 N N . PRO A 1 87 ? 6.651 2.405 -19.272 1.00 86.69 87 PRO A N 1
ATOM 637 C CA . PRO A 1 87 ? 6.482 0.969 -19.013 1.00 86.69 87 PRO A CA 1
ATOM 638 C C . PRO A 1 87 ? 5.889 0.690 -17.614 1.00 86.69 87 PRO A C 1
ATOM 640 O O . PRO A 1 87 ? 6.095 1.506 -16.718 1.00 86.69 87 PRO A O 1
ATOM 643 N N . PRO A 1 88 ? 5.198 -0.452 -17.402 1.00 88.69 88 PRO A N 1
ATOM 644 C CA . PRO A 1 88 ? 4.614 -0.771 -16.102 1.00 88.69 88 PRO A CA 1
ATOM 645 C C . PRO A 1 88 ? 5.675 -0.919 -15.013 1.00 88.69 88 PRO A C 1
ATOM 647 O O . PRO A 1 88 ? 6.573 -1.763 -15.100 1.00 88.69 88 PRO A O 1
ATOM 650 N N . THR A 1 89 ? 5.542 -0.140 -13.948 1.00 91.50 89 THR A N 1
ATOM 651 C CA . THR A 1 89 ? 6.425 -0.218 -12.789 1.00 91.50 89 THR A CA 1
ATOM 652 C C . THR A 1 89 ? 5.977 -1.348 -11.866 1.00 91.50 89 THR A C 1
ATOM 654 O O . THR A 1 89 ? 4.844 -1.361 -11.381 1.00 91.50 89 THR A O 1
ATOM 657 N N . ARG A 1 90 ? 6.875 -2.297 -11.570 1.00 92.50 90 ARG A N 1
ATOM 658 C CA . ARG A 1 90 ? 6.635 -3.344 -10.563 1.00 92.50 90 ARG A CA 1
ATOM 659 C C . ARG A 1 90 ? 6.405 -2.724 -9.185 1.00 92.50 90 ARG A C 1
ATOM 661 O O . ARG A 1 90 ? 7.130 -1.824 -8.776 1.00 92.50 90 ARG A O 1
ATOM 668 N N . MET A 1 91 ? 5.450 -3.268 -8.443 1.00 93.88 91 MET A N 1
ATOM 669 C CA . MET A 1 91 ? 5.185 -2.937 -7.048 1.00 93.88 91 MET A CA 1
ATOM 670 C C . MET A 1 91 ? 5.857 -3.971 -6.147 1.00 93.88 91 MET A C 1
ATOM 672 O O . MET A 1 91 ? 5.730 -5.172 -6.369 1.00 93.88 91 MET A O 1
ATOM 676 N N . ASP A 1 92 ? 6.571 -3.515 -5.126 1.00 95.69 92 ASP A N 1
ATOM 677 C CA . ASP A 1 92 ? 7.286 -4.407 -4.213 1.00 95.69 92 ASP A CA 1
ATOM 678 C C . ASP A 1 92 ? 6.966 -4.115 -2.751 1.00 95.69 92 ASP A C 1
ATOM 680 O O . ASP A 1 92 ? 6.690 -5.020 -1.967 1.00 95.69 92 ASP A O 1
ATOM 684 N N . THR A 1 93 ? 7.009 -2.838 -2.382 1.00 96.94 93 THR A N 1
ATOM 685 C CA . THR A 1 93 ? 6.719 -2.392 -1.022 1.00 96.94 93 THR A CA 1
ATOM 686 C C . THR A 1 93 ? 5.635 -1.338 -1.050 1.00 96.94 93 THR A C 1
ATOM 688 O O . THR A 1 93 ? 5.641 -0.467 -1.918 1.00 96.94 93 THR A O 1
ATOM 691 N N . VAL A 1 94 ? 4.734 -1.390 -0.078 1.00 97.38 94 VAL A N 1
ATOM 692 C CA . VAL A 1 94 ? 3.655 -0.418 0.072 1.00 97.38 94 VAL A CA 1
ATOM 693 C C . VAL A 1 94 ? 3.739 0.164 1.474 1.00 97.38 94 VAL A C 1
ATOM 695 O O . VAL A 1 94 ? 3.665 -0.572 2.458 1.00 97.38 94 VAL A O 1
ATOM 698 N N . ARG A 1 95 ? 3.919 1.482 1.579 1.00 98.25 95 ARG A N 1
ATOM 699 C CA . ARG A 1 95 ? 3.800 2.207 2.846 1.00 98.25 95 ARG A CA 1
ATOM 700 C C . ARG A 1 95 ? 2.410 2.817 2.927 1.00 98.25 95 ARG A C 1
ATOM 702 O O . ARG A 1 95 ? 1.963 3.498 2.009 1.00 98.25 95 ARG A O 1
ATOM 709 N N . LEU A 1 96 ? 1.746 2.549 4.037 1.00 97.81 96 LEU A N 1
ATOM 710 C CA . LEU A 1 96 ? 0.363 2.890 4.307 1.00 97.81 96 LEU A CA 1
ATOM 711 C C . LEU A 1 96 ? 0.335 3.765 5.553 1.00 97.81 96 LEU A C 1
ATOM 713 O O . LEU A 1 96 ? 0.826 3.352 6.600 1.00 97.81 96 LEU A O 1
ATOM 717 N N . THR A 1 97 ? -0.214 4.968 5.436 1.00 97.62 97 THR A N 1
ATOM 718 C CA . THR A 1 97 ? -0.285 5.938 6.531 1.00 97.62 97 THR A CA 1
ATOM 719 C C . THR A 1 97 ? -1.728 6.351 6.752 1.00 97.62 97 THR A C 1
ATOM 721 O O . THR A 1 97 ? -2.306 7.054 5.923 1.00 97.62 97 THR A O 1
ATOM 724 N N . LEU A 1 98 ? -2.311 5.949 7.877 1.00 96.19 98 LEU A N 1
ATOM 725 C CA . LEU A 1 98 ? -3.622 6.433 8.284 1.00 96.19 98 LEU A CA 1
ATOM 726 C C . LEU A 1 98 ? -3.509 7.895 8.730 1.00 96.19 98 LEU A C 1
ATOM 728 O O . LEU A 1 98 ? -2.747 8.225 9.641 1.00 96.19 98 LEU A O 1
ATOM 732 N N . ARG A 1 99 ? -4.254 8.786 8.080 1.00 94.19 99 ARG A N 1
ATOM 733 C CA . ARG A 1 99 ? -4.281 10.212 8.423 1.00 94.19 99 ARG A CA 1
ATOM 734 C C . ARG A 1 99 ? -4.996 10.439 9.757 1.00 94.19 99 ARG A C 1
ATOM 736 O O . ARG A 1 99 ? -5.729 9.585 10.255 1.00 94.19 99 ARG A O 1
ATOM 743 N N . GLU A 1 100 ? -4.797 11.621 10.332 1.00 89.81 100 GLU A N 1
ATOM 744 C CA . GLU A 1 100 ? -5.353 12.004 11.639 1.00 89.81 100 GLU A CA 1
ATOM 745 C C . GLU A 1 100 ? -6.883 11.968 11.678 1.00 89.81 100 GLU A C 1
ATOM 747 O O . GLU A 1 100 ? -7.457 11.608 12.701 1.00 89.81 100 GLU A O 1
ATOM 752 N N . ASN A 1 101 ? -7.544 12.241 10.548 1.00 87.31 101 ASN A N 1
ATOM 753 C CA . ASN A 1 101 ? -8.997 12.124 10.416 1.00 87.31 101 ASN A CA 1
ATOM 754 C C . ASN A 1 101 ? -9.507 10.671 10.456 1.00 87.31 101 ASN A C 1
ATOM 756 O O . ASN A 1 101 ? -10.714 10.458 10.428 1.00 87.31 101 ASN A O 1
ATOM 760 N N . ARG A 1 102 ? -8.602 9.677 10.506 1.00 88.12 102 ARG A N 1
ATOM 761 C CA . ARG A 1 102 ? -8.888 8.230 10.545 1.00 88.12 102 ARG A CA 1
ATOM 762 C C . ARG A 1 102 ? -9.724 7.730 9.364 1.00 88.12 102 ARG A C 1
ATOM 764 O O . ARG A 1 102 ? -10.268 6.627 9.415 1.00 88.12 102 ARG A O 1
ATOM 771 N N . CYS A 1 103 ? -9.785 8.530 8.310 1.00 89.69 103 CYS A N 1
ATOM 772 C CA . CYS A 1 103 ? -10.658 8.344 7.164 1.00 89.69 103 CYS A CA 1
ATOM 773 C C . CYS A 1 103 ? -9.889 8.222 5.861 1.00 89.69 103 CYS A C 1
ATOM 775 O O . CYS A 1 103 ? -10.331 7.503 4.965 1.00 89.69 103 CYS A O 1
ATOM 777 N N . ASP A 1 104 ? -8.716 8.847 5.816 1.00 93.00 104 ASP A N 1
ATOM 778 C CA . ASP A 1 104 ? -7.860 8.848 4.649 1.00 93.00 104 ASP A CA 1
ATOM 779 C C . ASP A 1 104 ? -6.631 7.975 4.879 1.00 93.00 104 ASP A C 1
ATOM 781 O O . ASP A 1 104 ? -5.973 8.021 5.925 1.00 93.00 104 ASP A O 1
ATOM 785 N N . LEU A 1 105 ? -6.294 7.209 3.854 1.00 95.94 105 LEU A N 1
ATOM 786 C CA . LEU A 1 105 ? -5.126 6.359 3.784 1.00 95.94 105 LEU A CA 1
ATOM 787 C C . LEU A 1 105 ? -4.159 6.935 2.755 1.00 95.94 105 LEU A C 1
ATOM 789 O O . LEU A 1 105 ? -4.406 6.899 1.550 1.00 95.94 105 LEU A O 1
ATOM 793 N N . GLY A 1 106 ? -3.036 7.456 3.241 1.00 96.44 106 GLY A N 1
ATOM 794 C CA . GLY A 1 106 ? -1.875 7.729 2.407 1.00 96.44 106 GLY A CA 1
ATOM 795 C C . GLY A 1 106 ? -1.246 6.425 1.952 1.00 96.44 106 GLY A C 1
ATOM 796 O O . GLY A 1 106 ? -0.935 5.576 2.785 1.00 96.44 106 GLY A O 1
ATOM 797 N N . VAL A 1 107 ? -1.057 6.277 0.647 1.00 97.38 107 VAL A N 1
ATOM 798 C CA . VAL A 1 107 ? -0.439 5.097 0.047 1.00 97.38 107 VAL A CA 1
ATOM 799 C C . VAL A 1 107 ? 0.759 5.538 -0.781 1.00 97.38 107 VAL A C 1
ATOM 801 O O . VAL A 1 107 ? 0.659 6.420 -1.635 1.00 97.38 107 VAL A O 1
ATOM 804 N N . GLU A 1 108 ? 1.898 4.913 -0.518 1.00 97.88 108 GLU A N 1
ATOM 805 C CA . GLU A 1 108 ? 3.140 5.103 -1.256 1.00 97.88 108 GLU A CA 1
ATOM 806 C C . GLU A 1 108 ? 3.654 3.748 -1.725 1.00 97.88 108 GLU A C 1
ATOM 808 O O . GLU A 1 108 ? 3.800 2.812 -0.935 1.00 97.88 108 GLU A O 1
ATOM 813 N N . ILE A 1 109 ? 3.918 3.647 -3.022 1.00 96.38 109 ILE A N 1
ATOM 814 C CA . ILE A 1 109 ? 4.295 2.408 -3.693 1.00 96.38 109 ILE A CA 1
ATOM 815 C C . ILE A 1 109 ? 5.755 2.513 -4.107 1.00 96.38 109 ILE A C 1
ATOM 817 O O . ILE A 1 109 ? 6.149 3.457 -4.787 1.00 96.38 109 ILE A O 1
ATOM 821 N N . PHE A 1 110 ? 6.553 1.523 -3.724 1.00 97.38 110 PHE A N 1
ATOM 822 C CA . PHE A 1 110 ? 7.975 1.442 -4.030 1.00 97.38 110 PHE A CA 1
ATOM 823 C C . PHE A 1 110 ? 8.249 0.227 -4.910 1.00 97.38 110 PHE A C 1
ATOM 825 O O . PHE A 1 110 ? 7.763 -0.873 -4.635 1.00 97.38 110 PHE A O 1
ATOM 832 N N . ALA A 1 111 ? 9.094 0.411 -5.924 1.00 96.00 111 ALA A N 1
ATOM 833 C CA . ALA A 1 111 ? 9.484 -0.664 -6.832 1.00 96.00 111 ALA A CA 1
ATOM 834 C C . ALA A 1 111 ? 10.476 -1.677 -6.229 1.00 96.00 111 ALA A C 1
ATOM 836 O O . ALA A 1 111 ? 10.710 -2.738 -6.806 1.00 96.00 111 ALA A O 1
ATOM 837 N N . SER A 1 112 ? 11.094 -1.358 -5.084 1.00 94.62 112 SER A N 1
ATOM 838 C CA . SER A 1 112 ? 12.067 -2.229 -4.413 1.00 94.62 112 SER A CA 1
ATOM 839 C C . SER A 1 112 ? 12.305 -1.834 -2.944 1.00 94.62 112 SER A C 1
ATOM 841 O O . SER A 1 112 ? 12.040 -0.684 -2.569 1.00 94.62 112 SER A O 1
ATOM 843 N N . PRO A 1 113 ? 12.918 -2.718 -2.122 1.00 93.81 113 PRO A N 1
ATOM 844 C CA . PRO A 1 113 ? 13.388 -2.348 -0.785 1.00 93.81 113 PRO A CA 1
ATOM 845 C C . PRO A 1 113 ? 14.385 -1.180 -0.807 1.00 93.81 113 PRO A C 1
ATOM 847 O O . PRO A 1 113 ? 14.373 -0.333 0.082 1.00 93.81 113 PRO A O 1
ATOM 850 N N . ALA A 1 114 ? 15.237 -1.111 -1.836 1.00 96.44 114 ALA A N 1
ATOM 851 C CA . ALA A 1 114 ? 16.227 -0.047 -1.982 1.00 96.44 114 ALA A CA 1
ATOM 852 C C . ALA A 1 114 ? 15.576 1.315 -2.272 1.00 96.44 114 ALA A C 1
ATOM 854 O O . ALA A 1 114 ? 16.032 2.335 -1.755 1.00 96.44 114 ALA A O 1
ATOM 855 N N . ALA A 1 115 ? 14.497 1.337 -3.061 1.00 97.19 115 ALA A N 1
ATOM 856 C CA . ALA A 1 115 ? 13.708 2.545 -3.292 1.00 97.19 115 ALA A CA 1
ATOM 857 C C . ALA A 1 115 ? 13.039 3.027 -1.994 1.00 97.19 115 ALA A C 1
ATOM 859 O O . ALA A 1 115 ? 13.091 4.217 -1.687 1.00 97.19 115 ALA A O 1
ATOM 860 N N . MET A 1 116 ? 12.502 2.103 -1.187 1.00 96.75 116 MET A N 1
ATOM 861 C CA . MET A 1 116 ? 11.967 2.426 0.139 1.00 96.75 116 MET A CA 1
ATOM 862 C C . MET A 1 116 ? 13.035 3.007 1.072 1.00 96.75 116 MET A C 1
ATOM 864 O O . MET A 1 116 ? 12.790 4.033 1.702 1.00 96.75 116 MET A O 1
ATOM 868 N N . ALA A 1 117 ? 14.225 2.404 1.138 1.00 96.56 117 ALA A N 1
ATOM 869 C CA . ALA A 1 117 ? 15.315 2.891 1.989 1.00 96.56 117 ALA A CA 1
ATOM 870 C C . ALA A 1 117 ? 15.768 4.318 1.627 1.00 96.56 117 ALA A C 1
ATOM 872 O O . ALA A 1 117 ? 16.208 5.068 2.492 1.00 96.56 117 ALA A O 1
ATOM 873 N N . LYS A 1 118 ? 15.627 4.704 0.353 1.00 97.81 118 LYS A N 1
ATOM 874 C CA . LYS A 1 118 ? 15.910 6.057 -0.152 1.00 97.81 118 LYS A CA 1
ATOM 875 C C . LYS A 1 118 ? 14.705 7.001 -0.093 1.00 97.81 118 LYS A C 1
ATOM 877 O O . LYS A 1 118 ? 14.821 8.139 -0.532 1.00 97.81 118 LYS A O 1
ATOM 882 N N . ASN A 1 119 ? 13.561 6.533 0.407 1.00 97.38 119 ASN A N 1
ATOM 883 C CA . ASN A 1 119 ? 12.293 7.257 0.401 1.00 97.38 119 ASN A CA 1
ATOM 884 C C . ASN A 1 119 ? 11.898 7.779 -0.998 1.00 97.38 119 ASN A C 1
ATOM 886 O O . ASN A 1 119 ? 11.453 8.913 -1.143 1.00 97.38 119 ASN A O 1
ATOM 890 N N . ALA A 1 120 ? 12.082 6.948 -2.029 1.00 97.88 120 ALA A N 1
ATOM 891 C CA . ALA A 1 120 ? 11.800 7.275 -3.426 1.00 97.88 120 ALA A CA 1
ATOM 892 C C . ALA A 1 120 ? 10.594 6.460 -3.942 1.00 97.88 120 ALA A C 1
ATOM 894 O O . ALA A 1 120 ? 10.794 5.402 -4.548 1.00 97.88 120 ALA A O 1
ATOM 895 N N . PRO A 1 121 ? 9.345 6.883 -3.659 1.00 97.25 121 PRO A N 1
ATOM 896 C CA . PRO A 1 121 ? 8.162 6.180 -4.140 1.00 97.25 121 PRO A CA 1
ATOM 897 C C . PRO A 1 121 ? 8.013 6.330 -5.658 1.00 97.25 121 PRO A C 1
ATOM 899 O O . PRO A 1 121 ? 8.260 7.392 -6.223 1.00 97.25 121 PRO A O 1
ATOM 902 N N . SER A 1 122 ? 7.569 5.259 -6.310 1.00 95.44 122 SER A N 1
ATOM 903 C CA . SER A 1 122 ? 7.164 5.255 -7.719 1.00 95.44 122 SER A CA 1
ATOM 904 C C . SER A 1 122 ? 5.790 5.895 -7.916 1.00 95.44 122 SER A C 1
ATOM 906 O O . SER A 1 122 ? 5.516 6.456 -8.970 1.00 95.44 122 SER A O 1
ATOM 908 N N . ALA A 1 123 ? 4.927 5.819 -6.900 1.00 94.19 123 ALA A N 1
ATOM 909 C CA . ALA A 1 123 ? 3.645 6.507 -6.885 1.00 94.19 123 ALA A CA 1
ATOM 910 C C . ALA A 1 123 ? 3.219 6.848 -5.454 1.00 94.19 123 ALA A C 1
ATOM 912 O O . ALA A 1 123 ? 3.453 6.070 -4.524 1.00 94.19 123 ALA A O 1
ATOM 913 N N . THR A 1 124 ? 2.539 7.983 -5.310 1.00 95.69 124 THR A N 1
ATOM 914 C CA . THR A 1 124 ? 1.977 8.470 -4.048 1.00 95.69 124 THR A CA 1
ATOM 915 C C . THR A 1 124 ? 0.553 8.940 -4.286 1.00 95.69 124 THR A C 1
ATOM 917 O O . THR A 1 124 ? 0.273 9.620 -5.272 1.00 95.69 124 THR A O 1
ATOM 920 N N . GLY A 1 125 ? -0.345 8.621 -3.364 1.00 94.06 125 GLY A N 1
ATOM 921 C CA . GLY A 1 125 ? -1.736 9.033 -3.460 1.00 94.06 125 GLY A CA 1
ATOM 922 C C . GLY A 1 125 ? -2.531 8.717 -2.204 1.00 94.06 125 GLY A C 1
ATOM 923 O O . GLY A 1 125 ? -1.983 8.356 -1.161 1.00 94.06 125 GLY A O 1
ATOM 924 N N . LEU A 1 126 ? -3.839 8.903 -2.316 1.00 94.19 126 LEU A N 1
ATOM 925 C CA . LEU A 1 126 ? -4.802 8.804 -1.231 1.00 94.19 126 LEU A CA 1
ATOM 926 C C . LEU A 1 126 ? -5.967 7.896 -1.614 1.00 94.19 126 LEU A C 1
ATOM 928 O O . LEU A 1 126 ? -6.464 7.945 -2.749 1.00 94.19 126 LEU A O 1
ATOM 932 N N . TYR A 1 127 ? -6.410 7.135 -0.621 1.00 94.69 127 TYR A N 1
ATOM 933 C CA . TYR A 1 127 ? -7.689 6.446 -0.605 1.00 94.69 127 TYR A CA 1
ATOM 934 C C . TYR A 1 127 ? -8.506 6.859 0.621 1.00 94.69 127 TYR A C 1
ATOM 936 O O . TYR A 1 127 ? -7.932 7.258 1.629 1.00 94.69 127 TYR A O 1
ATOM 944 N N . GLY A 1 128 ? -9.830 6.741 0.557 1.00 92.94 128 GLY A N 1
ATOM 945 C CA . GLY A 1 128 ? -10.750 7.088 1.641 1.00 92.94 128 GLY A CA 1
ATOM 946 C C . GLY A 1 128 ? -11.711 5.951 1.975 1.00 92.94 128 GLY A C 1
ATOM 947 O O . GLY A 1 128 ? -11.952 5.067 1.154 1.00 92.94 128 GLY A O 1
ATOM 948 N N . ARG A 1 129 ? -12.282 5.954 3.182 1.00 89.50 129 ARG A N 1
ATOM 949 C CA . ARG A 1 129 ? -13.393 5.051 3.535 1.00 89.50 129 ARG A CA 1
ATOM 950 C C . ARG A 1 129 ? -14.731 5.644 3.087 1.00 89.50 129 ARG A C 1
ATOM 952 O O . ARG A 1 129 ? -15.041 6.777 3.434 1.00 89.50 129 ARG A O 1
ATOM 959 N N . ALA A 1 130 ? -15.587 4.835 2.460 1.00 74.25 130 ALA A N 1
ATOM 960 C CA . ALA A 1 130 ? -16.909 5.261 1.975 1.00 74.25 130 ALA A CA 1
ATOM 961 C C . ALA A 1 130 ? -17.846 5.842 3.061 1.00 74.25 130 ALA A C 1
ATOM 963 O O . ALA A 1 130 ? -18.716 6.654 2.770 1.00 74.25 130 ALA A O 1
ATOM 964 N N . LYS A 1 131 ? -17.692 5.424 4.327 1.00 70.94 131 LYS A N 1
ATOM 965 C CA . LYS A 1 131 ? -18.526 5.883 5.461 1.00 70.94 131 LYS A CA 1
ATOM 966 C C . LYS A 1 131 ? -17.909 7.030 6.261 1.00 70.94 131 LYS A C 1
ATOM 968 O O . LYS A 1 131 ? -18.401 7.354 7.340 1.00 70.94 131 LYS A O 1
ATOM 973 N N . CYS A 1 132 ? -16.819 7.607 5.776 1.00 69.44 132 CYS A N 1
ATOM 974 C CA . CYS A 1 132 ? -16.260 8.796 6.386 1.00 69.44 132 CYS A CA 1
ATOM 975 C C . CYS A 1 132 ? -17.010 10.036 5.909 1.00 69.44 132 CYS A C 1
ATOM 977 O O . CYS A 1 132 ? -17.368 10.095 4.733 1.00 69.44 132 CYS A O 1
ATOM 979 N N . PRO A 1 133 ? -17.257 11.029 6.785 1.00 57.34 133 PRO A N 1
ATOM 980 C CA . PRO A 1 133 ? -17.726 12.322 6.321 1.00 57.34 133 PRO A CA 1
ATOM 981 C C . PRO A 1 133 ? -16.691 12.820 5.317 1.00 57.34 133 PRO A C 1
ATOM 983 O O . PRO A 1 133 ? -15.524 13.008 5.666 1.00 57.34 133 PRO A O 1
ATOM 986 N N . SER A 1 134 ? -17.098 12.938 4.055 1.00 51.66 134 SER A N 1
ATOM 987 C CA . SER A 1 134 ? -16.265 13.505 3.006 1.00 51.66 134 SER A CA 1
ATOM 988 C C . SER A 1 134 ? -15.753 14.849 3.516 1.00 51.66 134 SER A C 1
ATOM 990 O O . SER A 1 134 ? -16.553 15.715 3.879 1.00 51.66 134 SER A O 1
ATOM 992 N N . GLY A 1 135 ? -14.426 14.990 3.618 1.00 48.03 135 GLY A N 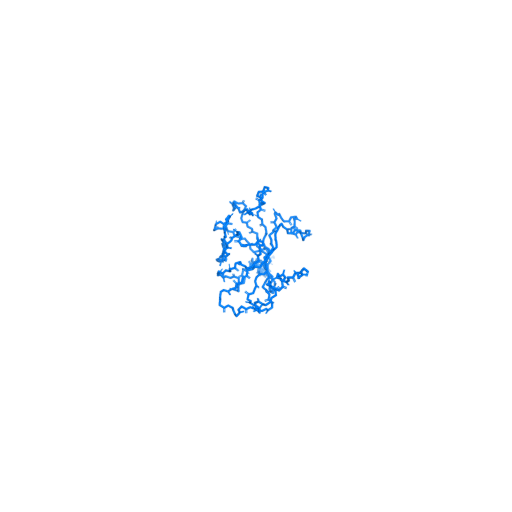1
ATOM 993 C CA . GLY A 1 135 ? -13.800 16.276 3.916 1.00 48.03 135 GLY A CA 1
ATOM 994 C C . GLY A 1 135 ? -14.312 17.353 2.949 1.00 48.03 135 GLY A C 1
ATOM 995 O O . GLY A 1 135 ? -14.856 17.009 1.896 1.00 48.03 135 GLY A O 1
ATOM 996 N N . PRO A 1 136 ? -14.189 18.646 3.297 1.00 45.50 136 PRO A N 1
ATOM 997 C CA . PRO A 1 136 ? -14.801 19.724 2.529 1.00 45.50 136 PRO A CA 1
ATOM 998 C C . PRO A 1 136 ? -14.437 19.612 1.046 1.00 45.50 136 PRO A C 1
ATOM 1000 O O . PRO A 1 136 ? -13.266 19.576 0.670 1.00 45.50 136 PRO A O 1
ATOM 1003 N N . VAL A 1 137 ? -15.472 19.544 0.213 1.00 50.22 137 VAL A N 1
ATOM 1004 C CA . VAL A 1 137 ? -15.411 19.273 -1.231 1.00 50.22 137 VAL A CA 1
ATOM 1005 C C . VAL A 1 137 ? -14.950 20.505 -2.038 1.00 50.22 137 VAL A C 1
ATOM 1007 O O . VAL A 1 137 ? -15.026 20.519 -3.262 1.00 50.22 137 VAL A O 1
ATOM 1010 N N . ASP A 1 138 ? -14.437 21.547 -1.380 1.00 45.62 138 ASP A N 1
ATOM 1011 C CA . ASP A 1 138 ? -14.458 22.918 -1.911 1.00 45.62 138 ASP A CA 1
ATOM 1012 C C . ASP A 1 138 ? -13.136 23.459 -2.481 1.00 45.62 138 ASP A C 1
ATOM 1014 O O . ASP A 1 138 ? -13.031 24.656 -2.739 1.00 45.62 138 ASP A O 1
ATOM 1018 N N . GLN A 1 139 ? -12.108 22.639 -2.730 1.00 44.78 139 GLN A N 1
ATOM 1019 C CA . GLN A 1 139 ? -10.825 23.174 -3.241 1.00 44.78 139 GLN A CA 1
ATOM 1020 C C . GLN A 1 139 ? -10.267 22.527 -4.513 1.00 44.78 139 GLN A C 1
ATOM 1022 O O . GLN A 1 139 ? -9.204 22.935 -4.973 1.00 44.78 139 GLN A O 1
ATOM 1027 N N . ALA A 1 140 ? -10.991 21.607 -5.156 1.00 46.47 140 ALA A N 1
ATOM 1028 C CA . ALA A 1 140 ? -10.576 21.065 -6.459 1.00 46.47 140 ALA A CA 1
ATOM 1029 C C . ALA A 1 140 ? -11.287 21.704 -7.673 1.00 46.47 140 ALA A C 1
ATOM 1031 O O . ALA A 1 140 ? -10.885 21.452 -8.805 1.00 46.47 140 ALA A O 1
ATOM 1032 N N . ALA A 1 141 ? -12.306 22.550 -7.467 1.00 43.22 141 ALA A N 1
ATOM 1033 C CA . ALA A 1 141 ? -13.081 23.162 -8.558 1.00 43.22 141 ALA A CA 1
ATOM 1034 C C . ALA A 1 141 ? -12.906 24.688 -8.709 1.00 43.22 141 ALA A C 1
ATOM 1036 O O . ALA A 1 141 ? -13.401 25.264 -9.674 1.00 43.22 141 ALA A O 1
ATOM 1037 N N . ALA A 1 142 ? -12.170 25.362 -7.819 1.00 42.88 142 ALA A N 1
ATOM 1038 C CA . ALA A 1 142 ? -12.043 26.826 -7.848 1.00 42.88 142 ALA A CA 1
ATOM 1039 C C . ALA A 1 142 ? -11.009 27.372 -8.861 1.00 42.88 142 ALA A C 1
ATOM 1041 O O . ALA A 1 142 ? -10.764 28.575 -8.898 1.00 42.88 142 ALA A O 1
ATOM 1042 N N . SER A 1 143 ? -10.403 26.529 -9.703 1.00 47.50 143 SER A N 1
ATOM 1043 C CA . SER A 1 143 ? -9.425 26.961 -10.716 1.00 47.50 143 SER A CA 1
ATOM 1044 C C . SER A 1 143 ? -9.947 26.858 -12.150 1.00 47.50 143 SER A C 1
ATOM 1046 O O . SER A 1 143 ? -9.166 26.615 -13.058 1.00 47.50 143 SER A O 1
ATOM 1048 N N . PHE A 1 144 ? -11.249 27.041 -12.384 1.00 50.53 144 PHE A N 1
ATOM 1049 C CA . PHE A 1 144 ? -11.781 27.220 -13.740 1.00 50.53 144 PHE A CA 1
ATOM 1050 C C . PHE A 1 144 ? -12.949 28.212 -13.767 1.00 50.53 144 PHE A C 1
ATOM 1052 O O . PHE A 1 144 ? -14.104 27.821 -13.641 1.00 50.53 144 PHE A O 1
ATOM 1059 N N . SER A 1 145 ? -12.633 29.499 -13.940 1.00 47.16 145 SER A N 1
ATOM 1060 C CA . SER A 1 145 ? -13.446 30.561 -14.578 1.00 47.16 145 SER A CA 1
ATOM 1061 C C . SER A 1 145 ? -12.786 31.906 -14.264 1.00 47.16 145 SER A C 1
ATOM 1063 O O . SER A 1 145 ? -12.404 32.131 -13.125 1.00 47.16 145 SER A O 1
ATOM 1065 N N . THR A 1 146 ? -12.587 32.884 -15.141 1.00 49.88 146 THR A N 1
ATOM 1066 C CA . THR A 1 146 ? -12.859 33.104 -16.569 1.00 49.88 146 THR A CA 1
ATOM 1067 C C . THR A 1 146 ? -12.179 34.445 -16.853 1.00 49.88 146 THR A C 1
ATOM 1069 O O . THR A 1 146 ? -12.438 35.405 -16.131 1.00 49.88 146 THR A O 1
ATOM 1072 N N . THR A 1 147 ? -11.329 34.546 -17.871 1.00 46.25 147 THR A N 1
ATOM 1073 C CA . THR A 1 147 ? -10.897 35.847 -18.403 1.00 46.25 147 THR A CA 1
ATOM 1074 C C . THR A 1 147 ? -12.067 36.462 -19.179 1.00 46.25 147 THR A C 1
ATOM 1076 O O . THR A 1 147 ? -12.518 35.827 -20.135 1.00 46.25 147 THR A O 1
ATOM 1079 N N . PRO A 1 148 ? -12.578 37.658 -18.836 1.00 54.78 148 PRO A N 1
ATOM 1080 C CA . PRO A 1 148 ? -13.377 38.433 -19.768 1.00 54.78 148 PRO A CA 1
ATOM 1081 C C . PRO A 1 148 ? -12.450 39.215 -20.706 1.00 54.78 148 PRO A C 1
ATOM 1083 O O . PRO A 1 148 ? -11.380 39.678 -20.312 1.00 54.78 148 PRO A O 1
ATOM 1086 N N . ARG A 1 149 ? -12.886 39.282 -21.959 1.00 46.41 149 ARG A N 1
ATOM 1087 C CA . ARG A 1 149 ? -12.276 39.972 -23.096 1.00 46.41 149 ARG A CA 1
ATOM 1088 C C . ARG A 1 149 ? -12.283 41.489 -22.932 1.00 46.41 149 ARG A C 1
ATOM 1090 O O . ARG A 1 149 ? -13.267 41.993 -22.349 1.00 46.41 149 ARG A O 1
#

pLDDT: mean 82.1, std 18.62, range [39.41, 98.25]

Secondary structure (DSSP, 8-state):
------------------PPP---GGG-EEEEE-SHHHHTT--EEE-SSEEEETTEEEEEEEEEEEETTEEEEEEPTT---B-SSSSPPBP-EEEEEE-TTSSEEEEEEESSHHHHHTT--SEEEEEE-TTS-PPP--SSSTT------